Protein AF-A0A4R5CHC1-F1 (afdb_monomer_lite)

Secondary structure (DSSP, 8-state):
------PPPPPGGGHHHHHHHHHHHHTS-HHHHHHHHHHHHHHHHHHHHH--SHHHHHHHHHHHHHHHHHHH--HHHHHHHHHHSPP--S---HHHHHHTT--

Radius of gyration: 21.64 Å; chains: 1; bounding box: 27×51×71 Å

Sequence (103 aa):
MAVEYTRPVVPAEDEQVIAQAMAVWDALTPGEQREVFRSLAQVVTRYGRTKDVDALTRFAESVDGMVRLESTTDLRRAIRETRGAPGKPAEVSFADMARQLEE

Foldseek 3Di:
DDPDDDDDDDDPVCVVVVVLLVVLLVPDDPVRNVVLVVLVVVLVVCCVVPVPCVSVVVNVVVSSVSSVDVVVDVVVVVVVCVVPPDPDPDDDDPVNVVVVVVD

Structure (mmCIF, N/CA/C/O backbone):
data_AF-A0A4R5CHC1-F1
#
_entry.id   AF-A0A4R5CHC1-F1
#
loop_
_atom_site.group_PDB
_atom_site.id
_atom_site.type_symbol
_atom_site.label_atom_id
_atom_site.label_alt_id
_atom_site.label_comp_id
_atom_site.label_asym_id
_atom_site.label_entity_id
_atom_site.label_seq_id
_atom_site.pdbx_PDB_ins_code
_atom_site.Cartn_x
_atom_site.Cartn_y
_atom_site.Cartn_z
_atom_site.occupancy
_atom_site.B_iso_or_equiv
_atom_site.auth_seq_id
_atom_site.auth_comp_id
_atom_site.auth_asym_id
_atom_site.auth_atom_id
_atom_site.pdbx_PDB_model_num
ATOM 1 N N . MET A 1 1 ? 14.292 -0.044 24.273 1.00 47.59 1 MET A N 1
ATOM 2 C CA . MET A 1 1 ? 13.031 -0.801 24.127 1.00 47.59 1 MET A CA 1
ATOM 3 C C . MET A 1 1 ? 13.131 -1.629 22.862 1.00 47.59 1 MET A C 1
ATOM 5 O O . MET A 1 1 ? 13.249 -1.036 21.798 1.00 47.59 1 MET A O 1
ATOM 9 N N . ALA A 1 2 ? 13.149 -2.958 22.968 1.00 56.25 2 ALA A N 1
ATOM 10 C CA . ALA A 1 2 ? 12.923 -3.810 21.805 1.00 56.25 2 ALA A CA 1
ATOM 11 C C . ALA A 1 2 ? 11.419 -3.780 21.518 1.00 56.25 2 ALA A C 1
ATOM 13 O O . ALA A 1 2 ? 10.621 -4.055 22.411 1.00 56.25 2 ALA A O 1
ATOM 14 N N . VAL A 1 3 ? 11.034 -3.350 20.320 1.00 63.84 3 VAL A N 1
ATOM 15 C CA . VAL A 1 3 ? 9.647 -3.468 19.872 1.00 63.84 3 VAL A CA 1
ATOM 16 C C . VAL A 1 3 ? 9.470 -4.925 19.466 1.00 63.84 3 VAL A C 1
ATOM 18 O O . VAL A 1 3 ? 10.080 -5.365 18.493 1.00 63.84 3 VAL A O 1
ATOM 21 N N . GLU A 1 4 ? 8.709 -5.695 20.241 1.00 63.25 4 GLU A N 1
ATOM 22 C CA . GLU A 1 4 ? 8.268 -7.016 19.800 1.00 63.25 4 GLU A CA 1
ATOM 23 C C . GLU A 1 4 ? 7.279 -6.823 18.652 1.00 63.25 4 GLU A C 1
ATOM 25 O O . GLU A 1 4 ? 6.195 -6.265 18.824 1.00 63.25 4 GLU A O 1
ATOM 30 N N . TYR A 1 5 ? 7.673 -7.253 17.456 1.00 64.25 5 TYR A N 1
ATOM 31 C CA . TYR A 1 5 ? 6.780 -7.290 16.309 1.00 64.25 5 TYR A CA 1
ATOM 32 C C . TYR A 1 5 ? 6.092 -8.650 16.287 1.00 64.25 5 TYR A C 1
ATOM 34 O O . TYR A 1 5 ? 6.727 -9.672 16.026 1.00 64.25 5 TYR A O 1
ATOM 42 N N . THR A 1 6 ? 4.785 -8.676 16.545 1.00 74.94 6 THR A N 1
ATOM 43 C CA . THR A 1 6 ? 3.980 -9.867 16.269 1.00 74.94 6 THR A CA 1
ATOM 44 C C . THR A 1 6 ? 3.935 -10.057 14.759 1.00 74.94 6 THR A C 1
ATOM 46 O O . THR A 1 6 ? 3.341 -9.250 14.043 1.00 74.94 6 THR A O 1
ATOM 49 N N . ARG A 1 7 ? 4.579 -11.114 14.258 1.00 73.81 7 ARG A N 1
ATOM 50 C CA . ARG A 1 7 ? 4.420 -11.510 12.861 1.00 73.81 7 ARG A CA 1
ATOM 51 C C . ARG A 1 7 ? 3.060 -12.207 12.725 1.00 73.81 7 ARG A C 1
ATOM 53 O O . ARG A 1 7 ? 2.853 -13.211 13.408 1.00 73.81 7 ARG A O 1
ATOM 60 N N . PRO A 1 8 ? 2.134 -11.697 11.899 1.00 78.00 8 PRO A N 1
ATOM 61 C CA . PRO A 1 8 ? 0.874 -12.384 11.665 1.00 78.00 8 PRO A CA 1
ATOM 62 C C . PRO A 1 8 ? 1.139 -13.741 11.006 1.00 78.00 8 PRO A C 1
ATOM 64 O O . PRO A 1 8 ? 2.041 -13.872 10.175 1.00 78.00 8 PRO A O 1
ATOM 67 N N . VAL A 1 9 ? 0.361 -14.752 11.396 1.00 84.12 9 VAL A N 1
ATOM 68 C CA . VAL A 1 9 ? 0.329 -16.031 10.681 1.00 84.12 9 VAL A CA 1
ATOM 69 C C . VAL A 1 9 ? -0.343 -15.772 9.339 1.00 84.12 9 VAL A C 1
ATOM 71 O O . VAL A 1 9 ? -1.466 -15.275 9.299 1.00 84.12 9 VAL A O 1
ATOM 74 N N . VAL A 1 10 ? 0.369 -16.077 8.261 1.00 82.19 10 VAL A N 1
ATOM 75 C CA . VAL A 1 10 ? -0.133 -15.974 6.892 1.00 82.19 10 VAL A CA 1
ATOM 76 C C . VAL A 1 10 ? -0.751 -17.323 6.517 1.00 82.19 10 VAL A C 1
ATOM 78 O O . VAL A 1 10 ? -0.053 -18.335 6.612 1.00 82.19 10 VAL A O 1
ATOM 81 N N . PRO A 1 11 ? -2.034 -17.374 6.124 1.00 88.19 11 PRO A N 1
ATOM 82 C CA . PRO A 1 11 ? -2.624 -18.568 5.529 1.00 88.19 11 PRO A CA 1
ATOM 83 C C . PRO A 1 11 ? -1.852 -19.006 4.278 1.00 88.19 11 PRO A C 1
ATOM 85 O O . PRO A 1 11 ? -1.457 -18.170 3.472 1.00 88.19 11 PRO A O 1
ATOM 88 N N . ALA A 1 12 ? -1.667 -20.315 4.079 1.00 87.25 12 ALA A N 1
ATOM 89 C CA . ALA A 1 12 ? -0.923 -20.838 2.923 1.00 87.25 12 ALA A CA 1
ATOM 90 C C . ALA A 1 12 ? -1.520 -20.383 1.573 1.00 87.25 12 ALA A C 1
ATOM 92 O O . ALA A 1 12 ? -0.796 -20.154 0.609 1.00 87.25 12 ALA A O 1
ATOM 93 N N . GLU A 1 13 ? -2.842 -20.211 1.518 1.00 86.94 13 GLU A N 1
ATOM 94 C CA . GLU A 1 13 ? -3.580 -19.679 0.364 1.00 86.94 13 GLU A CA 1
ATOM 95 C C . GLU A 1 13 ? -3.232 -18.221 0.015 1.00 86.94 13 GLU A C 1
ATOM 97 O O . GLU A 1 13 ? -3.303 -17.843 -1.154 1.00 86.94 13 GLU A O 1
ATOM 102 N N . ASP A 1 14 ? -2.768 -17.435 0.989 1.00 88.75 14 ASP A N 1
ATOM 103 C CA . ASP A 1 14 ? -2.387 -16.033 0.800 1.00 88.75 14 ASP A CA 1
ATOM 104 C C . ASP A 1 14 ? -0.901 -15.864 0.434 1.00 88.75 14 ASP A C 1
ATOM 106 O O . ASP A 1 14 ? -0.488 -14.777 0.021 1.00 88.75 14 ASP A O 1
ATOM 110 N N . GLU A 1 15 ? -0.073 -16.913 0.549 1.00 88.44 15 GLU A N 1
ATOM 111 C CA . GLU A 1 15 ? 1.379 -16.814 0.328 1.00 88.44 15 GLU A CA 1
ATOM 112 C C . GLU A 1 15 ? 1.726 -16.290 -1.066 1.00 88.44 15 GLU A C 1
ATOM 114 O O . GLU A 1 15 ? 2.614 -15.447 -1.208 1.00 88.44 15 GLU A O 1
ATOM 119 N N . GLN A 1 16 ? 1.007 -16.742 -2.097 1.00 87.56 16 GLN A N 1
ATOM 120 C CA . GLN A 1 16 ? 1.251 -16.300 -3.469 1.00 87.56 16 GLN A CA 1
ATOM 121 C C . GLN A 1 16 ? 0.939 -14.809 -3.647 1.00 87.56 16 GLN A C 1
ATOM 123 O O . GLN A 1 16 ? 1.706 -14.089 -4.290 1.00 87.56 16 GLN A O 1
ATOM 128 N N . VAL A 1 17 ? -0.161 -14.337 -3.060 1.00 86.44 17 VAL A N 1
ATOM 129 C CA . VAL A 1 17 ? -0.578 -12.930 -3.132 1.00 86.44 17 VAL A CA 1
ATOM 130 C C . VAL A 1 17 ? 0.408 -12.049 -2.369 1.00 86.44 17 VAL A C 1
ATOM 132 O O . VAL A 1 17 ? 0.823 -11.000 -2.863 1.00 86.44 17 VAL A O 1
ATOM 135 N N . ILE A 1 18 ? 0.858 -12.494 -1.195 1.00 90.06 18 ILE A N 1
ATOM 136 C CA . ILE A 1 18 ? 1.860 -11.772 -0.408 1.00 90.06 18 ILE A CA 1
ATOM 137 C C . ILE A 1 18 ? 3.203 -11.736 -1.136 1.00 90.06 18 ILE A C 1
ATOM 139 O O . ILE A 1 18 ? 3.834 -10.682 -1.177 1.00 90.06 18 ILE A O 1
ATOM 143 N N . ALA A 1 19 ? 3.632 -12.833 -1.761 1.00 90.38 19 ALA A N 1
ATOM 14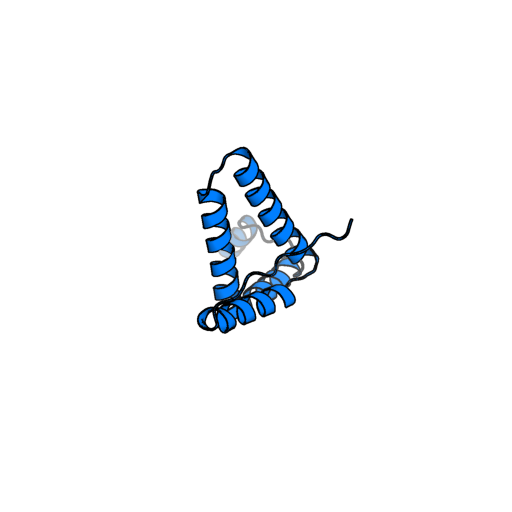4 C CA . ALA A 1 19 ? 4.858 -12.854 -2.553 1.00 90.38 19 ALA A CA 1
ATOM 145 C C . ALA A 1 19 ? 4.803 -11.851 -3.719 1.00 90.38 19 ALA A C 1
ATOM 147 O O . ALA A 1 19 ? 5.773 -11.128 -3.952 1.00 90.38 19 ALA A O 1
ATOM 148 N N . GLN A 1 20 ? 3.661 -11.745 -4.407 1.00 88.81 20 GLN A N 1
ATOM 149 C CA . GLN A 1 20 ? 3.446 -10.733 -5.448 1.00 88.81 20 GLN A CA 1
ATOM 150 C C . GLN A 1 20 ? 3.502 -9.312 -4.880 1.00 88.81 20 GLN A C 1
ATOM 152 O O . GLN A 1 20 ? 4.200 -8.456 -5.422 1.00 88.81 20 GLN A O 1
ATOM 157 N N . ALA A 1 21 ? 2.824 -9.061 -3.759 1.00 90.19 21 ALA A N 1
ATOM 158 C CA . ALA A 1 21 ? 2.844 -7.756 -3.108 1.00 90.19 21 ALA A CA 1
ATOM 159 C C . ALA A 1 21 ? 4.261 -7.344 -2.671 1.00 90.19 21 ALA A C 1
ATOM 1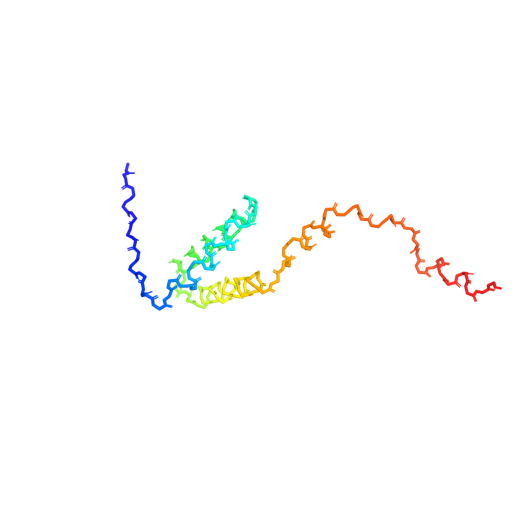61 O O . ALA A 1 21 ? 4.653 -6.190 -2.851 1.00 90.19 21 ALA A O 1
ATOM 162 N N . MET A 1 22 ? 5.048 -8.292 -2.154 1.00 92.88 22 MET A N 1
ATOM 163 C CA . MET A 1 22 ? 6.447 -8.075 -1.784 1.00 92.88 22 MET A CA 1
ATOM 164 C C . MET A 1 22 ? 7.322 -7.784 -3.007 1.00 92.88 22 MET A C 1
ATOM 166 O O . MET A 1 22 ? 8.103 -6.839 -2.973 1.00 92.88 22 MET A O 1
ATOM 170 N N . ALA A 1 23 ? 7.141 -8.507 -4.115 1.00 90.69 23 ALA A N 1
ATOM 171 C CA . ALA A 1 23 ? 7.865 -8.224 -5.354 1.00 90.69 23 ALA A CA 1
ATOM 172 C C . ALA A 1 23 ? 7.564 -6.811 -5.889 1.00 90.69 23 ALA A C 1
ATOM 174 O O . ALA A 1 23 ? 8.473 -6.096 -6.316 1.00 90.69 23 ALA A O 1
ATOM 175 N N . VAL A 1 24 ? 6.301 -6.374 -5.816 1.00 89.44 24 VAL A N 1
ATOM 176 C CA . VAL A 1 24 ? 5.907 -5.004 -6.180 1.00 89.44 24 VAL A CA 1
ATOM 177 C C . VAL A 1 24 ? 6.557 -3.984 -5.248 1.00 89.44 24 VAL A C 1
ATOM 179 O O . VAL A 1 24 ? 7.080 -2.980 -5.725 1.00 89.44 24 VAL A O 1
ATOM 182 N N . TRP A 1 25 ? 6.567 -4.242 -3.937 1.00 91.81 25 TRP A N 1
ATOM 183 C CA . TRP A 1 25 ? 7.230 -3.390 -2.948 1.00 91.81 25 TRP A CA 1
ATOM 184 C C . TRP A 1 25 ? 8.736 -3.241 -3.210 1.00 91.81 25 TRP A C 1
ATOM 186 O O . TRP A 1 25 ? 9.267 -2.126 -3.157 1.00 91.81 25 TRP A O 1
ATOM 196 N N . ASP A 1 26 ? 9.412 -4.339 -3.537 1.00 92.38 26 ASP A N 1
ATOM 197 C CA . ASP A 1 26 ? 10.849 -4.365 -3.822 1.00 92.38 26 ASP A CA 1
ATOM 198 C C . ASP A 1 26 ? 11.198 -3.625 -5.125 1.00 92.38 26 ASP A C 1
ATOM 200 O O . ASP A 1 26 ? 12.291 -3.074 -5.257 1.00 92.38 26 ASP A O 1
ATOM 204 N N . ALA A 1 27 ? 10.255 -3.538 -6.070 1.00 89.38 27 ALA A N 1
ATOM 205 C CA . ALA A 1 27 ? 10.397 -2.766 -7.305 1.00 89.38 27 ALA A CA 1
ATOM 206 C C . ALA A 1 27 ? 10.158 -1.249 -7.130 1.00 89.38 27 ALA A C 1
ATOM 208 O O . ALA A 1 27 ? 10.397 -0.463 -8.060 1.00 89.38 27 ALA A O 1
ATOM 209 N N . LEU A 1 28 ? 9.669 -0.812 -5.964 1.00 88.75 28 LEU A N 1
ATOM 210 C CA . LEU A 1 28 ? 9.463 0.602 -5.664 1.00 88.75 28 LEU A CA 1
ATOM 211 C C . LEU A 1 28 ? 10.789 1.307 -5.375 1.00 88.75 28 LEU A C 1
ATOM 213 O O . LEU A 1 28 ? 11.662 0.803 -4.673 1.00 88.75 28 LEU A O 1
ATOM 217 N N . THR A 1 29 ? 10.911 2.549 -5.838 1.00 91.44 29 THR A N 1
ATOM 218 C CA . THR A 1 29 ? 12.017 3.413 -5.417 1.00 91.44 29 THR A CA 1
ATOM 219 C C . THR A 1 29 ? 11.895 3.772 -3.928 1.00 91.44 29 THR A C 1
ATOM 221 O O . THR A 1 29 ? 10.785 3.833 -3.388 1.00 91.44 29 THR A O 1
ATOM 224 N N . PRO A 1 30 ? 12.996 4.152 -3.250 1.00 94.19 30 PRO A N 1
ATOM 225 C CA . PRO A 1 30 ? 12.935 4.602 -1.855 1.00 94.19 30 PRO A CA 1
ATOM 226 C C . PRO A 1 30 ? 12.025 5.821 -1.623 1.00 94.19 30 PRO A C 1
ATOM 228 O O . PRO A 1 30 ? 11.611 6.093 -0.496 1.00 94.19 30 PRO A O 1
ATOM 231 N N . GLY A 1 31 ? 11.756 6.620 -2.663 1.00 93.19 31 GLY A N 1
ATOM 232 C CA . GLY A 1 31 ? 10.783 7.713 -2.605 1.00 93.19 31 GLY A CA 1
ATOM 233 C C . GLY A 1 31 ? 9.344 7.198 -2.584 1.00 93.19 31 GLY A C 1
ATOM 234 O O . GLY A 1 31 ? 8.556 7.620 -1.742 1.00 93.19 31 GLY A O 1
ATOM 235 N N . GLU A 1 32 ? 9.027 6.241 -3.457 1.00 90.38 32 GLU A N 1
ATOM 236 C CA . GLU A 1 32 ? 7.711 5.597 -3.526 1.00 90.38 32 GLU A CA 1
ATOM 237 C C . GLU A 1 32 ? 7.405 4.795 -2.255 1.00 90.38 32 GLU A C 1
ATOM 239 O O . GLU A 1 32 ? 6.325 4.953 -1.692 1.00 90.38 32 GLU A O 1
ATOM 244 N N . GLN A 1 33 ? 8.365 4.019 -1.738 1.00 94.06 33 GLN A N 1
ATOM 245 C CA . GLN A 1 33 ? 8.206 3.280 -0.476 1.00 94.06 33 GLN A CA 1
ATOM 246 C C . GLN A 1 33 ? 7.884 4.216 0.696 1.00 94.06 33 GLN A C 1
ATOM 248 O O . GLN A 1 33 ? 6.983 3.948 1.494 1.00 94.06 33 GLN A O 1
ATOM 253 N N . ARG A 1 34 ? 8.584 5.359 0.780 1.00 95.44 34 ARG A N 1
ATOM 254 C CA . ARG A 1 34 ? 8.318 6.385 1.799 1.00 95.44 34 ARG A CA 1
ATOM 255 C C . ARG A 1 34 ? 6.913 6.964 1.680 1.00 95.44 34 ARG A C 1
ATOM 257 O O . ARG A 1 34 ? 6.291 7.224 2.706 1.00 95.44 34 ARG A O 1
ATOM 264 N N . GLU A 1 35 ? 6.414 7.164 0.465 1.00 93.12 35 GLU A N 1
ATOM 265 C CA . GLU A 1 35 ? 5.067 7.694 0.251 1.00 93.12 35 GLU A CA 1
ATOM 266 C C . GLU A 1 35 ? 3.974 6.678 0.600 1.00 93.12 35 GLU A C 1
ATOM 268 O O . GLU A 1 35 ? 3.006 7.028 1.277 1.00 93.12 35 GLU A O 1
ATOM 273 N N . VAL A 1 36 ? 4.156 5.408 0.226 1.00 92.50 36 VAL A N 1
ATOM 274 C CA . VAL A 1 36 ? 3.236 4.328 0.616 1.00 92.50 36 VAL A CA 1
ATOM 275 C C . VAL A 1 36 ? 3.183 4.203 2.140 1.00 92.50 36 VAL A C 1
ATOM 277 O O . VAL A 1 36 ? 2.096 4.183 2.721 1.00 92.50 36 VAL A O 1
ATOM 280 N N . PHE A 1 37 ? 4.340 4.211 2.810 1.00 93.88 37 PHE A N 1
ATOM 281 C CA . PHE A 1 37 ? 4.394 4.166 4.271 1.00 93.88 37 PHE A CA 1
ATOM 282 C C . PHE A 1 37 ? 3.760 5.406 4.919 1.00 93.88 37 PHE A C 1
ATOM 284 O O . PHE A 1 37 ? 3.023 5.286 5.898 1.00 93.88 37 PHE A O 1
ATOM 291 N N . ARG A 1 38 ? 3.994 6.604 4.365 1.00 95.75 38 ARG A N 1
ATOM 292 C CA . ARG A 1 38 ? 3.362 7.846 4.833 1.00 95.75 38 ARG A CA 1
ATOM 293 C C . ARG A 1 38 ? 1.839 7.762 4.738 1.00 95.75 38 ARG A C 1
ATOM 295 O O . ARG A 1 38 ? 1.159 8.124 5.697 1.00 95.75 38 ARG A O 1
ATOM 302 N N . SER A 1 39 ? 1.316 7.261 3.622 1.00 93.69 39 SER A N 1
ATOM 303 C CA . SER A 1 39 ? -0.122 7.076 3.410 1.00 93.69 39 SER A CA 1
ATOM 304 C C . SER A 1 39 ? -0.711 6.073 4.407 1.00 93.69 39 SER A C 1
ATOM 306 O O . SER A 1 39 ? -1.703 6.383 5.068 1.00 93.69 39 SER A O 1
ATOM 308 N N . LEU A 1 40 ? -0.051 4.928 4.620 1.00 94.31 40 LEU A N 1
ATOM 309 C CA . LEU A 1 40 ? -0.449 3.958 5.644 1.00 94.31 40 LEU A CA 1
ATOM 310 C C . LEU A 1 40 ? -0.490 4.598 7.040 1.00 94.31 40 LEU A C 1
ATOM 312 O O . LEU A 1 40 ? -1.489 4.481 7.750 1.00 94.31 40 LEU A O 1
ATOM 316 N N . ALA A 1 41 ? 0.566 5.319 7.427 1.00 94.25 41 ALA A N 1
ATOM 317 C CA . ALA A 1 41 ? 0.641 5.977 8.728 1.00 94.25 41 ALA A CA 1
ATOM 318 C C . ALA A 1 41 ? -0.488 7.004 8.925 1.00 94.25 41 ALA A C 1
ATOM 320 O O . ALA A 1 41 ? -1.076 7.072 10.007 1.00 94.25 41 ALA A O 1
ATOM 321 N N . GLN A 1 42 ? -0.839 7.775 7.890 1.00 94.81 42 GLN A N 1
ATOM 322 C CA . GLN A 1 42 ? -1.964 8.714 7.937 1.00 94.81 42 GLN A CA 1
ATOM 323 C C . GLN A 1 42 ? -3.299 8.000 8.172 1.00 94.81 42 GLN A C 1
ATOM 325 O O . GLN A 1 42 ? -4.077 8.429 9.031 1.00 94.81 42 GLN A O 1
ATOM 330 N N . VAL A 1 43 ? -3.550 6.901 7.456 1.00 94.25 43 VAL A N 1
ATOM 331 C CA . VAL A 1 43 ? -4.788 6.120 7.573 1.00 94.25 43 VAL A CA 1
ATOM 332 C C . VAL A 1 43 ? -4.883 5.448 8.944 1.00 94.25 43 VAL A C 1
ATOM 334 O O . VAL A 1 43 ? -5.900 5.595 9.621 1.00 94.25 43 VAL A O 1
ATOM 337 N N . VAL A 1 44 ? -3.810 4.813 9.423 1.00 94.19 44 VAL A N 1
ATOM 338 C CA . VAL A 1 44 ? -3.752 4.214 10.770 1.00 94.19 44 VAL A CA 1
ATOM 339 C C . VAL A 1 44 ? -3.963 5.273 11.853 1.00 94.19 44 VAL A C 1
ATOM 341 O O . VAL A 1 44 ? -4.734 5.065 12.789 1.00 94.19 44 VAL A O 1
ATOM 344 N N . THR A 1 45 ? -3.351 6.451 11.708 1.00 94.81 45 THR A N 1
ATOM 345 C CA . THR A 1 45 ? -3.531 7.564 12.655 1.00 94.81 45 THR A CA 1
ATOM 346 C C . THR A 1 45 ? -4.966 8.098 12.631 1.00 94.81 45 THR A C 1
ATOM 348 O O . THR A 1 45 ? -5.503 8.504 13.665 1.00 94.81 45 THR A O 1
ATOM 351 N N . ARG A 1 46 ? -5.618 8.133 11.463 1.00 93.44 46 ARG A N 1
ATOM 352 C CA . ARG A 1 46 ? -7.040 8.487 11.346 1.00 93.44 46 ARG A CA 1
ATOM 353 C C . ARG A 1 46 ? -7.918 7.440 12.026 1.00 93.44 46 ARG A C 1
ATOM 355 O O . ARG A 1 46 ? -8.752 7.825 12.845 1.00 93.44 46 ARG A O 1
ATOM 362 N N . TYR A 1 47 ? -7.700 6.155 11.758 1.00 93.38 47 TYR A N 1
ATOM 363 C CA . TYR A 1 47 ? -8.429 5.064 12.404 1.00 93.38 47 TYR A CA 1
ATOM 364 C C . TYR A 1 47 ? -8.257 5.097 13.926 1.00 93.38 47 TYR A C 1
ATOM 366 O O . TYR A 1 47 ? -9.235 5.020 14.662 1.00 93.38 47 TYR A O 1
ATOM 374 N N . GLY A 1 48 ? -7.038 5.315 14.424 1.00 94.31 48 GLY A N 1
ATOM 375 C CA . GLY A 1 48 ? -6.772 5.440 15.857 1.00 94.31 48 GLY A CA 1
ATOM 376 C C . GLY A 1 48 ? -7.651 6.494 16.539 1.00 94.31 48 GLY A C 1
ATOM 377 O O . GLY A 1 48 ? -8.173 6.232 17.622 1.00 94.31 48 GLY A O 1
ATOM 378 N N . ARG A 1 49 ? -7.862 7.636 15.867 1.00 95.44 49 ARG A N 1
ATOM 379 C CA . ARG A 1 49 ? -8.656 8.778 16.352 1.00 95.44 49 ARG A CA 1
ATOM 380 C C . ARG A 1 49 ? -10.166 8.616 16.179 1.00 95.44 49 ARG A C 1
ATOM 382 O O . ARG A 1 49 ? -10.917 9.048 17.041 1.00 95.44 49 ARG A O 1
ATOM 389 N N . THR A 1 50 ? -10.603 8.055 15.056 1.00 94.62 50 THR A N 1
ATOM 390 C CA . THR A 1 50 ? -12.015 8.095 14.623 1.00 94.62 50 THR A CA 1
ATOM 391 C C . THR A 1 50 ? -12.709 6.740 14.663 1.00 94.62 50 THR A C 1
ATOM 393 O O . THR A 1 50 ? -13.931 6.690 14.635 1.00 94.62 50 THR A O 1
ATOM 396 N N . LYS A 1 51 ? -11.939 5.646 14.712 1.00 93.56 51 LYS A N 1
ATOM 397 C CA . LYS A 1 51 ? -12.399 4.266 14.484 1.00 93.56 51 LYS A CA 1
ATOM 398 C C . LYS A 1 51 ? -13.096 4.059 13.133 1.00 93.56 51 LYS A C 1
ATOM 400 O O . LYS A 1 51 ? -13.788 3.068 12.946 1.00 93.56 51 LYS A O 1
ATOM 405 N N . ASP A 1 52 ? -12.863 4.967 12.188 1.00 88.94 52 ASP A N 1
ATOM 406 C CA . ASP A 1 52 ? -13.343 4.885 10.813 1.00 88.94 52 ASP A CA 1
ATOM 407 C C . ASP A 1 52 ? -12.579 3.792 10.051 1.00 88.94 52 ASP A C 1
ATOM 409 O O . ASP A 1 52 ? -11.403 3.958 9.709 1.00 88.94 52 ASP A O 1
ATOM 413 N N . VAL A 1 53 ? -13.247 2.659 9.836 1.00 93.38 53 VAL A N 1
ATOM 414 C CA . VAL A 1 53 ? -12.694 1.501 9.121 1.00 93.38 53 VAL A CA 1
ATOM 415 C C . VAL A 1 53 ? -12.701 1.731 7.608 1.00 93.38 53 VAL A C 1
ATOM 417 O O . VAL A 1 53 ? -11.845 1.182 6.918 1.00 93.38 53 VAL A O 1
ATOM 420 N N . ASP A 1 54 ? -13.565 2.604 7.079 1.00 93.25 54 ASP A N 1
ATOM 421 C CA . ASP A 1 54 ? -13.682 2.828 5.632 1.00 93.25 54 ASP A CA 1
ATOM 422 C C . ASP A 1 54 ? -12.372 3.350 5.043 1.00 93.25 54 ASP A C 1
ATOM 424 O O . ASP A 1 54 ? -11.979 2.986 3.934 1.00 93.25 54 ASP A O 1
ATOM 428 N N . ALA A 1 55 ? -11.660 4.189 5.797 1.00 85.38 55 ALA A N 1
ATOM 429 C CA . ALA A 1 55 ? -10.355 4.691 5.390 1.00 85.38 55 ALA A CA 1
ATOM 430 C C . ALA A 1 55 ? -9.312 3.565 5.256 1.00 85.38 55 ALA A C 1
ATOM 432 O O . ALA A 1 55 ? -8.482 3.617 4.347 1.00 85.38 55 ALA A O 1
ATOM 433 N N . LEU A 1 56 ? -9.359 2.553 6.131 1.00 90.88 56 LEU A N 1
ATOM 434 C CA . LEU A 1 56 ? -8.485 1.379 6.053 1.00 90.88 56 LEU A CA 1
ATOM 435 C C . LEU A 1 56 ? -8.859 0.495 4.865 1.00 90.88 56 LEU A C 1
ATOM 437 O O . LEU A 1 56 ? -7.971 0.106 4.110 1.00 90.88 56 LEU A O 1
ATOM 441 N N . THR A 1 57 ? -10.152 0.240 4.661 1.00 93.75 57 THR A N 1
ATOM 442 C CA . THR A 1 57 ? -10.645 -0.565 3.536 1.00 93.75 57 THR A CA 1
ATOM 443 C C . THR A 1 57 ? -10.247 0.051 2.198 1.00 93.75 57 THR A C 1
ATOM 445 O O . THR A 1 57 ? -9.625 -0.618 1.380 1.00 93.75 57 THR A O 1
ATOM 448 N N . ARG A 1 58 ? -10.480 1.356 2.005 1.00 92.31 58 ARG A N 1
ATOM 449 C CA . ARG A 1 58 ? -10.086 2.060 0.770 1.00 92.31 58 ARG A CA 1
ATOM 450 C C . ARG A 1 58 ? -8.578 2.039 0.538 1.00 92.31 58 ARG A C 1
ATOM 452 O O . ARG A 1 58 ? -8.122 1.989 -0.602 1.00 92.31 58 ARG A O 1
ATOM 459 N N . PHE A 1 59 ? -7.786 2.104 1.609 1.00 92.50 59 PHE A N 1
ATOM 460 C CA . PHE A 1 59 ? -6.336 1.980 1.489 1.00 92.50 59 PHE A CA 1
ATOM 461 C C . PHE A 1 59 ? -5.928 0.563 1.069 1.00 92.50 59 PHE A C 1
ATOM 463 O O . PHE A 1 59 ? -5.096 0.420 0.177 1.00 92.50 59 PHE A O 1
ATOM 470 N N . ALA A 1 60 ? -6.540 -0.471 1.652 1.00 91.88 60 ALA A N 1
ATOM 471 C CA . ALA A 1 60 ? -6.301 -1.859 1.266 1.00 91.88 60 ALA A CA 1
ATOM 472 C C . ALA A 1 60 ? -6.671 -2.116 -0.206 1.00 91.88 60 ALA A C 1
ATOM 474 O O . ALA A 1 60 ? -5.870 -2.692 -0.937 1.00 91.88 60 ALA A O 1
ATOM 475 N N . GLU A 1 61 ? -7.817 -1.610 -0.668 1.00 93.38 61 GLU A N 1
ATOM 476 C CA . GLU A 1 61 ? -8.240 -1.681 -2.076 1.00 93.38 61 GLU A CA 1
ATOM 477 C C . GLU A 1 61 ? -7.251 -0.977 -3.018 1.00 93.38 61 GLU A C 1
ATOM 479 O O . GLU A 1 61 ? -6.936 -1.486 -4.092 1.00 93.38 61 GLU A O 1
ATOM 484 N N . SER A 1 62 ? -6.716 0.178 -2.609 1.00 90.62 62 SER A N 1
ATOM 485 C CA . SER A 1 62 ? -5.692 0.903 -3.371 1.00 90.62 62 SER A CA 1
ATOM 486 C C . SER A 1 62 ? -4.391 0.100 -3.500 1.00 90.62 62 SER A C 1
ATOM 488 O O . SER A 1 62 ? -3.800 0.035 -4.581 1.00 90.62 62 SER A O 1
ATOM 490 N N . VAL A 1 63 ? -3.956 -0.558 -2.418 1.00 90.81 63 VAL A N 1
ATOM 491 C CA . VAL A 1 63 ? -2.771 -1.430 -2.426 1.00 90.81 63 VAL A CA 1
ATOM 492 C C . VAL A 1 63 ? -3.004 -2.669 -3.291 1.00 90.81 63 VAL A C 1
ATOM 494 O O . VAL A 1 63 ? -2.145 -2.993 -4.105 1.00 90.81 63 VAL A O 1
ATOM 497 N N . ASP A 1 64 ? -4.156 -3.330 -3.176 1.00 90.31 64 ASP A N 1
ATOM 498 C CA . ASP A 1 64 ? -4.508 -4.480 -4.022 1.00 90.31 64 ASP A CA 1
ATOM 499 C C . ASP A 1 64 ? -4.543 -4.086 -5.508 1.00 90.31 64 ASP A C 1
ATOM 501 O O . ASP A 1 64 ? -3.927 -4.740 -6.350 1.00 90.31 64 ASP A O 1
ATOM 505 N N . GLY A 1 65 ? -5.159 -2.945 -5.833 1.00 89.25 65 GLY A N 1
ATOM 506 C CA . GLY A 1 65 ? -5.155 -2.390 -7.185 1.00 89.25 65 GLY A CA 1
ATOM 507 C C . GLY A 1 65 ? -3.742 -2.133 -7.715 1.00 89.25 65 GLY A C 1
ATOM 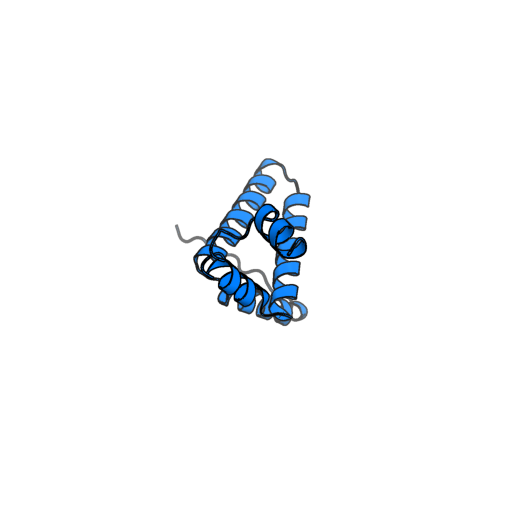508 O O . GLY A 1 65 ? -3.431 -2.506 -8.845 1.00 89.25 65 GLY A O 1
ATOM 509 N N . MET A 1 66 ? -2.862 -1.560 -6.890 1.00 88.12 66 MET A N 1
ATOM 510 C CA . MET A 1 66 ? -1.450 -1.379 -7.230 1.00 88.12 66 MET A CA 1
ATOM 511 C C . MET A 1 66 ? -0.763 -2.718 -7.522 1.00 88.12 66 MET A C 1
ATOM 513 O O . MET A 1 66 ? -0.093 -2.835 -8.545 1.00 88.12 66 MET A O 1
ATOM 517 N N . VAL A 1 67 ? -0.925 -3.722 -6.657 1.00 89.12 67 VAL A N 1
ATOM 518 C CA . VAL A 1 67 ? -0.280 -5.031 -6.837 1.00 89.12 67 VAL A CA 1
ATOM 519 C C . VAL A 1 67 ? -0.759 -5.699 -8.121 1.00 89.12 67 VAL A C 1
ATOM 521 O O . VAL A 1 67 ? 0.066 -6.174 -8.899 1.00 89.12 67 VAL A O 1
ATOM 524 N N . ARG A 1 68 ? -2.066 -5.681 -8.396 1.00 87.31 68 ARG A N 1
ATOM 525 C CA . ARG A 1 68 ? -2.639 -6.254 -9.624 1.00 87.31 68 ARG A CA 1
ATOM 526 C C . ARG A 1 68 ? -2.141 -5.550 -10.882 1.00 87.31 68 ARG A C 1
ATOM 528 O O . ARG A 1 68 ? -1.775 -6.221 -11.847 1.00 87.31 68 ARG A O 1
ATOM 535 N N . LEU A 1 69 ? -2.113 -4.217 -10.879 1.00 85.00 69 LEU A N 1
ATOM 536 C CA . LEU A 1 69 ? -1.654 -3.434 -12.027 1.00 85.00 69 LEU A CA 1
ATOM 537 C C . LEU A 1 69 ? -0.175 -3.698 -12.323 1.00 85.00 69 LEU A C 1
ATOM 539 O O . LEU A 1 69 ? 0.156 -4.023 -13.460 1.00 85.00 69 LEU A O 1
ATOM 543 N N . GLU A 1 70 ? 0.698 -3.639 -11.316 1.00 82.81 70 GLU A N 1
ATOM 544 C CA . GLU A 1 70 ? 2.141 -3.866 -11.503 1.00 82.81 70 GLU A CA 1
ATOM 545 C C . GLU A 1 70 ? 2.474 -5.331 -11.815 1.00 82.81 70 GLU A C 1
ATOM 547 O O . GLU A 1 70 ? 3.380 -5.612 -12.590 1.00 82.81 70 GLU A O 1
ATOM 552 N N . SER A 1 71 ? 1.714 -6.287 -11.272 1.00 77.31 71 SER A N 1
ATOM 553 C CA . SER A 1 71 ? 1.918 -7.710 -11.586 1.00 77.31 71 SER A CA 1
ATOM 554 C C . SER A 1 71 ? 1.540 -8.054 -13.029 1.00 77.31 71 SER A C 1
ATOM 556 O O . SER A 1 71 ? 1.990 -9.067 -13.559 1.00 77.31 71 SER A O 1
ATOM 558 N N . THR A 1 72 ? 0.710 -7.223 -13.667 1.00 76.00 72 THR A N 1
ATOM 559 C CA . THR A 1 72 ? 0.237 -7.437 -15.043 1.00 76.00 72 THR A CA 1
ATOM 560 C C . THR A 1 72 ? 0.951 -6.529 -16.050 1.00 76.00 72 THR A C 1
ATOM 562 O O . THR A 1 72 ? 0.956 -6.818 -17.245 1.00 76.00 72 THR A O 1
ATOM 565 N N . THR A 1 73 ? 1.536 -5.414 -15.600 1.00 68.56 73 THR A N 1
ATOM 566 C CA . THR A 1 73 ? 2.081 -4.363 -16.469 1.00 68.56 73 THR A CA 1
ATOM 567 C C . THR A 1 73 ? 3.308 -3.689 -15.852 1.00 68.56 73 THR A C 1
ATOM 569 O O . THR A 1 73 ? 3.331 -3.418 -14.660 1.00 68.56 73 THR A O 1
ATOM 572 N N . ASP A 1 74 ? 4.287 -3.297 -16.674 1.00 75.62 74 ASP A N 1
ATOM 573 C CA . ASP A 1 74 ? 5.448 -2.478 -16.262 1.00 75.62 74 ASP A CA 1
ATOM 574 C C . ASP A 1 74 ? 5.085 -0.975 -16.103 1.00 75.62 74 ASP A C 1
ATOM 576 O O . ASP A 1 74 ? 5.860 -0.069 -16.434 1.00 75.62 74 ASP A O 1
ATOM 580 N N . LEU A 1 75 ? 3.870 -0.676 -15.632 1.00 72.56 75 LEU A N 1
ATOM 581 C CA . LEU A 1 75 ? 3.267 0.656 -15.709 1.00 72.56 75 LEU A CA 1
ATOM 582 C C . LEU A 1 75 ? 4.074 1.721 -14.956 1.00 72.56 75 LEU A C 1
ATOM 584 O O . LEU A 1 75 ? 4.267 2.820 -15.480 1.00 72.56 75 LEU A O 1
ATOM 588 N N . ARG A 1 76 ? 4.618 1.423 -13.769 1.00 69.94 76 ARG A N 1
ATOM 589 C CA . ARG A 1 76 ? 5.490 2.376 -13.057 1.00 69.94 76 ARG A CA 1
ATOM 590 C C . ARG A 1 76 ? 6.769 2.694 -13.800 1.00 69.94 76 ARG A C 1
ATOM 592 O O . ARG A 1 76 ? 7.233 3.833 -13.726 1.00 69.94 76 ARG A O 1
ATOM 599 N N . ARG A 1 77 ? 7.359 1.719 -14.498 1.00 71.19 77 ARG A N 1
ATOM 600 C CA . ARG A 1 77 ? 8.540 1.979 -15.328 1.00 71.19 77 ARG A CA 1
ATOM 601 C C . ARG A 1 77 ? 8.168 2.966 -16.432 1.00 71.19 77 ARG A C 1
ATOM 603 O O . ARG A 1 77 ? 8.815 4.005 -16.523 1.00 71.19 77 ARG A O 1
ATOM 610 N N . ALA A 1 78 ? 7.063 2.716 -17.135 1.00 74.44 78 ALA A N 1
ATOM 611 C CA . ALA A 1 78 ? 6.554 3.621 -18.161 1.00 74.44 78 ALA A CA 1
ATOM 612 C C . ALA A 1 78 ? 6.277 5.032 -17.606 1.00 74.44 78 ALA A C 1
ATOM 614 O O . ALA A 1 78 ? 6.742 6.016 -18.178 1.00 74.44 78 ALA A O 1
ATOM 615 N N . ILE A 1 79 ? 5.610 5.156 -16.449 1.00 75.19 79 ILE A N 1
ATOM 616 C CA . ILE A 1 79 ? 5.335 6.452 -15.800 1.00 75.19 79 ILE A CA 1
ATOM 617 C C . ILE A 1 79 ? 6.633 7.176 -15.429 1.00 75.19 79 ILE A C 1
ATOM 619 O O . ILE A 1 79 ? 6.741 8.380 -15.658 1.00 75.19 79 ILE A O 1
ATOM 623 N N . ARG A 1 80 ? 7.629 6.478 -14.865 1.00 75.00 80 ARG A N 1
ATOM 624 C CA . ARG A 1 80 ? 8.932 7.075 -14.521 1.00 75.00 80 ARG A CA 1
ATOM 625 C C . ARG A 1 80 ? 9.659 7.583 -15.760 1.00 75.00 80 ARG A C 1
ATOM 627 O O . ARG A 1 80 ? 10.171 8.698 -15.734 1.00 75.00 80 ARG A O 1
ATOM 634 N N . GLU A 1 81 ? 9.649 6.810 -16.839 1.00 76.19 81 GLU A N 1
ATOM 635 C CA . GLU A 1 81 ? 10.221 7.209 -18.127 1.00 76.19 81 GLU A CA 1
ATOM 636 C C . GLU A 1 81 ? 9.491 8.424 -18.712 1.00 76.19 81 GLU A C 1
ATOM 638 O O . GLU A 1 81 ? 10.136 9.347 -19.204 1.00 76.19 81 GLU A O 1
ATOM 643 N N . THR A 1 82 ? 8.163 8.505 -18.561 1.00 74.00 82 THR A N 1
ATOM 644 C CA . THR A 1 82 ? 7.400 9.679 -19.021 1.00 74.00 82 THR A CA 1
ATOM 645 C C . THR A 1 82 ? 7.648 10.917 -18.156 1.00 74.00 82 THR A C 1
ATOM 647 O O . THR A 1 82 ? 7.674 12.031 -18.671 1.00 74.00 82 THR A O 1
ATOM 650 N N . ARG A 1 83 ? 7.835 10.748 -16.839 1.00 62.72 83 ARG A N 1
ATOM 651 C CA . ARG A 1 83 ? 8.112 11.851 -15.898 1.00 62.72 83 ARG A CA 1
ATOM 652 C C . ARG A 1 83 ? 9.555 12.351 -15.960 1.00 62.72 83 ARG A C 1
ATOM 654 O O . ARG A 1 83 ? 9.801 13.497 -15.602 1.00 62.72 83 ARG A O 1
ATOM 661 N N . GLY A 1 84 ? 10.489 11.483 -16.348 1.00 56.69 84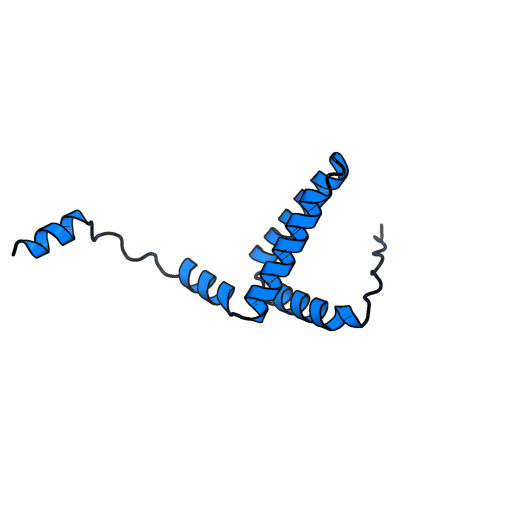 GLY A N 1
ATOM 662 C CA . GLY A 1 84 ? 11.906 11.796 -16.539 1.00 56.69 84 GLY A CA 1
ATOM 663 C C . GLY A 1 84 ? 12.249 12.280 -17.949 1.00 56.69 84 GLY A C 1
ATOM 664 O O . GLY A 1 84 ? 13.354 12.777 -18.159 1.00 56.69 84 GLY A O 1
ATOM 665 N N . ALA A 1 85 ? 11.326 12.159 -18.907 1.00 49.50 85 ALA A N 1
ATOM 666 C CA . ALA A 1 85 ? 11.496 12.738 -20.229 1.00 49.50 85 ALA A CA 1
ATOM 667 C C . ALA A 1 85 ? 11.595 14.271 -20.107 1.00 49.50 85 ALA A C 1
ATOM 669 O O . ALA A 1 85 ? 10.774 14.868 -19.400 1.00 49.50 85 ALA A O 1
ATOM 670 N N . PRO A 1 86 ? 12.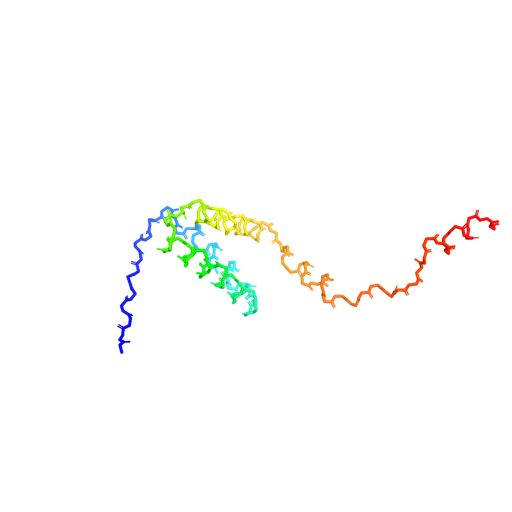561 14.932 -20.781 1.00 45.56 86 PRO A N 1
ATOM 671 C CA . PRO A 1 86 ? 12.515 16.379 -20.915 1.00 45.56 86 PRO A CA 1
ATOM 672 C C . PRO A 1 86 ? 11.144 16.713 -21.492 1.00 45.56 86 PRO A C 1
ATOM 674 O O . PRO A 1 86 ? 10.756 16.164 -22.528 1.00 45.56 86 PRO A O 1
ATOM 677 N N . GLY A 1 87 ? 10.380 17.541 -20.770 1.00 44.78 87 GLY A N 1
ATOM 678 C CA . GLY A 1 87 ? 9.098 18.024 -21.262 1.00 44.78 87 GLY A CA 1
ATOM 679 C C . GLY A 1 87 ? 9.304 18.474 -22.700 1.00 44.78 87 GLY A C 1
ATOM 680 O O . GLY A 1 87 ? 10.289 19.168 -22.971 1.00 44.78 87 GLY A O 1
ATOM 681 N N . LYS A 1 88 ? 8.446 17.999 -23.618 1.00 51.16 88 LYS A N 1
ATOM 682 C CA . LYS A 1 88 ? 8.431 18.459 -25.014 1.00 51.16 88 LYS A CA 1
ATOM 683 C C . LYS A 1 88 ? 8.751 19.955 -25.008 1.00 51.16 88 LYS A C 1
ATOM 685 O O . LYS A 1 88 ? 8.109 20.651 -24.212 1.00 51.16 88 LYS A O 1
ATOM 690 N N . PRO A 1 89 ? 9.723 20.432 -25.808 1.00 46.25 89 PRO A N 1
ATOM 691 C CA . PRO A 1 89 ? 10.009 21.853 -25.850 1.00 46.25 89 PRO A CA 1
ATOM 692 C C . PRO A 1 89 ? 8.680 22.582 -26.031 1.00 46.25 89 PRO A C 1
ATOM 694 O O . PRO A 1 89 ? 7.871 22.225 -26.893 1.00 46.25 89 PRO A O 1
ATOM 697 N N . ALA A 1 90 ? 8.420 23.515 -25.115 1.00 55.47 90 ALA A N 1
ATOM 698 C CA . ALA A 1 90 ? 7.364 24.485 -25.300 1.00 55.47 90 ALA A CA 1
ATOM 699 C C . ALA A 1 90 ? 7.567 25.144 -26.672 1.00 55.47 90 ALA A C 1
ATOM 701 O O . ALA A 1 90 ? 8.706 25.274 -27.112 1.00 55.47 90 ALA A O 1
ATOM 702 N N . GLU A 1 91 ? 6.461 25.574 -27.283 1.00 52.25 91 GLU A N 1
ATOM 703 C CA . GLU A 1 91 ? 6.383 26.325 -28.549 1.00 52.25 91 GLU A CA 1
ATOM 704 C C . GLU A 1 91 ? 6.049 25.496 -29.796 1.00 52.25 91 GLU A C 1
ATOM 706 O O . GLU A 1 91 ? 6.767 25.479 -30.786 1.00 52.25 91 GLU A O 1
ATOM 711 N N . VAL A 1 92 ? 4.855 24.900 -29.795 1.00 58.91 92 VAL A N 1
ATOM 712 C CA . VAL A 1 92 ? 3.926 25.164 -30.904 1.00 58.91 92 VAL A CA 1
ATOM 713 C C . VAL A 1 92 ? 2.581 25.493 -30.269 1.00 58.91 92 VAL A C 1
ATOM 715 O O . VAL A 1 92 ? 1.924 24.623 -29.693 1.00 58.91 92 VAL A O 1
ATOM 718 N N . SER A 1 93 ? 2.202 26.769 -30.288 1.00 64.69 93 SER A N 1
ATOM 719 C CA . SER A 1 93 ? 0.870 27.183 -29.851 1.00 64.69 93 SER A CA 1
ATOM 720 C C . SER A 1 93 ? -0.165 26.681 -30.859 1.00 64.69 93 SER A C 1
ATOM 722 O O . SER A 1 93 ? 0.108 26.608 -32.056 1.00 64.69 93 SER A O 1
ATOM 724 N N . PHE A 1 94 ? -1.396 26.401 -30.419 1.00 56.16 94 PHE A N 1
ATOM 725 C CA . PHE A 1 94 ? -2.518 26.169 -31.344 1.00 56.16 94 PHE A CA 1
ATOM 726 C C . PHE A 1 94 ? -2.694 27.334 -32.340 1.00 56.16 94 PHE A C 1
ATOM 728 O O . PHE A 1 94 ? -3.144 27.126 -33.464 1.00 56.16 94 PHE A O 1
ATOM 735 N N . ALA A 1 95 ? -2.267 28.542 -31.955 1.00 59.78 95 A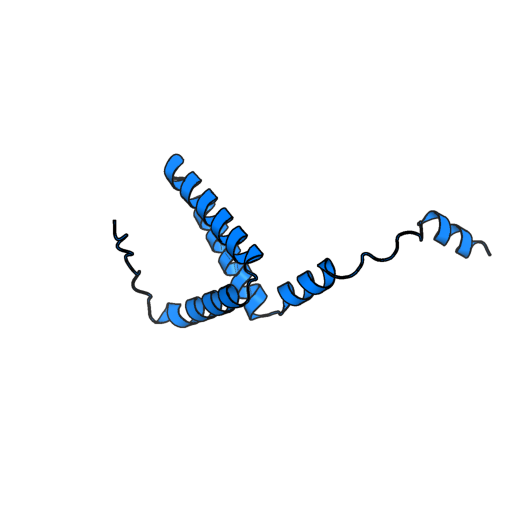LA A N 1
ATOM 736 C CA . ALA A 1 95 ? -2.247 29.722 -32.815 1.00 59.78 95 ALA A CA 1
ATOM 737 C C . ALA A 1 95 ? -1.185 29.678 -33.935 1.00 59.78 95 ALA A C 1
ATOM 739 O O . ALA A 1 95 ? -1.288 30.441 -34.896 1.00 59.78 95 ALA A O 1
ATOM 740 N N . ASP A 1 96 ? -0.171 28.815 -33.830 1.00 63.47 96 ASP A N 1
ATOM 741 C CA . ASP A 1 96 ? 0.844 28.616 -34.872 1.00 63.47 96 ASP A CA 1
ATOM 742 C C . ASP A 1 96 ? 0.407 27.536 -35.873 1.00 63.47 96 ASP A C 1
ATOM 744 O O . ASP A 1 96 ? 0.631 27.687 -37.070 1.00 63.47 96 ASP A O 1
ATOM 748 N N . MET A 1 97 ? -0.321 26.506 -35.416 1.00 59.12 97 MET A N 1
ATOM 749 C CA . MET A 1 97 ? -0.909 25.487 -36.303 1.00 59.12 97 MET A CA 1
ATOM 750 C C . MET A 1 97 ? -2.023 26.045 -37.197 1.00 59.12 97 MET A C 1
ATOM 752 O O . MET A 1 97 ? -2.145 25.632 -38.345 1.00 59.12 97 MET A O 1
ATOM 756 N N . ALA A 1 98 ? -2.816 27.001 -36.702 1.00 65.00 98 ALA A N 1
ATOM 757 C CA . ALA A 1 98 ? -3.869 27.634 -37.499 1.00 65.00 98 ALA A CA 1
ATOM 758 C C . ALA A 1 98 ? -3.307 28.454 -38.676 1.00 65.00 98 ALA A C 1
ATOM 760 O O . ALA A 1 98 ? -3.910 28.480 -39.741 1.00 65.00 98 ALA A O 1
ATOM 761 N N . ARG A 1 99 ? -2.123 29.061 -38.511 1.00 61.41 99 ARG A N 1
ATOM 762 C CA . ARG A 1 99 ? -1.458 29.847 -39.564 1.00 61.41 99 ARG A CA 1
ATOM 763 C C . ARG A 1 99 ? -0.881 28.981 -40.689 1.00 61.41 99 ARG A C 1
ATOM 765 O O . ARG A 1 99 ? -0.803 29.443 -41.814 1.00 61.41 99 ARG A O 1
ATOM 772 N N . GLN A 1 100 ? -0.511 27.731 -40.400 1.00 58.44 100 GLN A N 1
ATOM 773 C CA . GLN A 1 100 ? 0.010 26.781 -41.395 1.00 58.44 100 GLN A CA 1
ATOM 774 C C . GLN A 1 100 ? -1.067 26.124 -42.269 1.00 58.44 100 GLN A C 1
ATOM 776 O O . GLN A 1 100 ? -0.724 25.466 -43.243 1.00 58.44 100 GLN A O 1
ATOM 781 N N . LEU A 1 101 ? -2.349 26.257 -41.920 1.00 59.91 101 LEU A N 1
ATOM 782 C CA . LEU A 1 101 ? -3.467 25.722 -42.709 1.00 59.91 101 LEU A CA 1
ATOM 783 C C . LEU A 1 101 ? -4.072 26.758 -43.673 1.00 59.91 101 LEU A C 1
ATOM 785 O O . LEU A 1 101 ? -4.974 26.414 -44.434 1.00 59.91 101 LEU A O 1
ATOM 789 N N . GLU A 1 102 ? -3.598 28.006 -43.624 1.00 54.94 102 GLU A N 1
ATOM 790 C CA . GLU A 1 102 ? -4.029 29.102 -44.502 1.00 54.94 102 GLU A CA 1
ATOM 791 C C . GLU A 1 102 ? -3.012 29.431 -45.621 1.00 54.94 102 GLU A C 1
ATOM 793 O O . GLU A 1 102 ? -3.293 30.308 -46.439 1.00 54.94 102 GLU A O 1
ATOM 798 N N . GLU A 1 103 ? -1.878 28.717 -45.699 1.00 48.31 103 GLU A N 1
ATOM 799 C CA . GLU A 1 103 ? -0.950 28.701 -46.854 1.00 48.31 103 GLU A CA 1
ATOM 800 C C . GLU A 1 103 ? -1.160 27.452 -47.722 1.00 48.31 103 GLU A C 1
ATOM 802 O O . GLU A 1 103 ? -1.131 27.594 -48.968 1.00 48.31 103 GLU A O 1
#

Organism: NCBI:txid2530368

pLDDT: mean 79.86, std 15.31, range [44.78, 95.75]